Protein AF-A0A0A5GJ0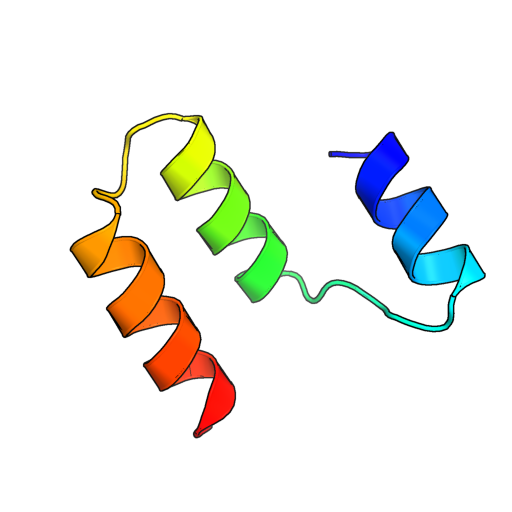1-F1 (afdb_monomer_lite)

Foldseek 3Di:
DVVVQVVCVVVVHHQDPVNVVLVVCVVVVVDDPVRSVVVVVVVVVD

Secondary structure (DSSP, 8-state):
-HHHHHHHHHTT----HHHHHHHHHHHHTSS-HHHHHHHHHHHHT-

Sequence (46 aa):
MKSVKGTLAMEGLDLQSEEEKLIRAKVEGELSEEEFMQKVQELAYE

pLDDT: mean 92.22, std 6.86, range [57.22, 98.0]

Structure (mmCIF, N/CA/C/O backbone):
data_AF-A0A0A5GJ01-F1
#
_entry.id   AF-A0A0A5GJ01-F1
#
loop_
_atom_site.group_PDB
_atom_site.id
_atom_site.type_symbol
_atom_site.label_atom_id
_atom_site.label_alt_id
_atom_site.label_comp_id
_atom_site.label_asym_id
_atom_site.label_entity_id
_atom_site.label_seq_id
_atom_site.pdbx_PDB_ins_code
_atom_site.Cartn_x
_atom_site.Cartn_y
_atom_site.Cartn_z
_atom_site.occupancy
_atom_site.B_iso_or_equiv
_atom_site.auth_seq_id
_atom_site.auth_comp_id
_atom_site.auth_asym_id
_atom_site.auth_atom_id
_atom_site.pdbx_PDB_model_num
ATOM 1 N N . MET A 1 1 ? -3.312 0.762 -10.759 1.00 78.94 1 MET A N 1
ATOM 2 C CA . MET A 1 1 ? -1.889 0.470 -10.481 1.00 78.94 1 MET A CA 1
ATOM 3 C C . MET A 1 1 ? -0.952 0.909 -11.602 1.00 78.94 1 MET A C 1
ATOM 5 O O . MET A 1 1 ? -0.173 1.816 -11.370 1.00 78.94 1 MET A O 1
ATOM 9 N N . LYS A 1 2 ? -1.050 0.364 -12.827 1.00 82.00 2 LYS A N 1
ATOM 10 C CA . LYS A 1 2 ? -0.134 0.727 -13.935 1.00 82.00 2 LYS A CA 1
ATOM 11 C C . LYS A 1 2 ? -0.099 2.228 -14.270 1.00 82.00 2 LYS A C 1
ATOM 13 O O . LYS A 1 2 ? 0.976 2.763 -14.497 1.00 82.00 2 LYS A O 1
ATOM 18 N N . SER A 1 3 ? -1.255 2.896 -14.269 1.00 86.31 3 SER A N 1
ATOM 19 C CA . SER A 1 3 ? -1.352 4.347 -14.491 1.00 86.31 3 SER A CA 1
ATOM 20 C C . SER A 1 3 ? -0.640 5.148 -13.399 1.00 86.31 3 SER A C 1
ATOM 22 O O . SER A 1 3 ? 0.186 5.990 -13.715 1.00 86.31 3 SER A O 1
ATOM 24 N N . VAL A 1 4 ? -0.902 4.825 -12.130 1.00 86.06 4 VAL A N 1
ATOM 25 C CA . VAL A 1 4 ? -0.281 5.469 -10.958 1.00 86.06 4 VAL A CA 1
ATOM 26 C C . VAL A 1 4 ? 1.237 5.312 -10.986 1.00 86.06 4 VAL A C 1
ATOM 28 O O . VAL A 1 4 ? 1.948 6.295 -10.827 1.00 86.06 4 VAL A O 1
ATOM 31 N N . LYS A 1 5 ? 1.737 4.103 -11.271 1.00 88.50 5 LYS A N 1
ATOM 32 C CA . LYS A 1 5 ? 3.179 3.852 -11.392 1.00 88.50 5 LYS A CA 1
ATOM 33 C C . LYS A 1 5 ? 3.815 4.678 -12.512 1.00 88.50 5 LYS A C 1
ATOM 35 O O . LYS A 1 5 ? 4.889 5.229 -12.325 1.00 88.50 5 LYS A O 1
ATOM 40 N N . GLY A 1 6 ? 3.133 4.798 -13.653 1.00 91.94 6 GLY A N 1
ATOM 41 C CA . GLY A 1 6 ? 3.577 5.662 -14.747 1.00 91.94 6 GLY A CA 1
ATOM 42 C C . GLY A 1 6 ? 3.636 7.138 -14.348 1.00 91.94 6 GLY A C 1
ATOM 43 O O . GLY A 1 6 ? 4.629 7.795 -14.634 1.00 91.94 6 GLY A O 1
ATOM 44 N N . THR A 1 7 ? 2.611 7.644 -13.656 1.00 93.75 7 THR A N 1
ATOM 45 C CA . THR A 1 7 ? 2.581 9.030 -13.159 1.00 93.75 7 THR A CA 1
ATOM 46 C C . THR A 1 7 ? 3.702 9.302 -12.159 1.00 93.75 7 THR A C 1
ATOM 48 O O . THR A 1 7 ? 4.432 10.268 -12.339 1.00 93.75 7 THR A O 1
ATOM 51 N N . LEU A 1 8 ? 3.898 8.429 -11.167 1.00 92.69 8 LEU A N 1
ATOM 52 C CA . LEU A 1 8 ? 4.989 8.558 -10.194 1.00 92.69 8 LEU A CA 1
ATOM 53 C C . LEU A 1 8 ? 6.359 8.545 -10.884 1.00 92.69 8 LEU A C 1
ATOM 55 O O . LEU A 1 8 ? 7.188 9.413 -10.625 1.00 92.69 8 LEU A O 1
ATOM 59 N N . ALA A 1 9 ? 6.562 7.636 -11.842 1.00 93.50 9 ALA A N 1
ATOM 60 C CA . ALA A 1 9 ? 7.811 7.560 -12.593 1.00 93.50 9 ALA A CA 1
ATOM 61 C C . ALA A 1 9 ? 8.087 8.836 -13.410 1.00 93.50 9 ALA A C 1
ATOM 63 O O . ALA A 1 9 ? 9.240 9.249 -13.525 1.00 93.50 9 ALA A O 1
ATOM 64 N N . MET A 1 10 ? 7.049 9.496 -13.947 1.00 95.81 10 MET A N 1
ATOM 65 C CA . MET A 1 10 ? 7.198 10.805 -14.605 1.00 95.81 10 MET A CA 1
ATOM 66 C C . MET A 1 10 ? 7.651 11.904 -13.635 1.00 95.81 10 MET A C 1
ATOM 68 O O . MET A 1 10 ? 8.324 12.841 -14.058 1.00 95.81 10 MET A O 1
ATOM 72 N N . GLU A 1 11 ? 7.310 11.782 -12.353 1.00 95.38 11 GLU A N 1
ATOM 73 C CA . GLU A 1 11 ? 7.733 12.686 -11.276 1.00 95.38 11 GLU A CA 1
ATOM 74 C C . GLU A 1 11 ? 9.081 12.281 -10.651 1.00 95.38 11 GLU A C 1
ATOM 76 O O . GLU A 1 11 ? 9.561 12.936 -9.729 1.00 95.38 11 GLU A O 1
ATOM 81 N N . GLY A 1 12 ? 9.725 11.225 -11.163 1.00 93.88 12 GLY A N 1
ATOM 82 C CA . GLY A 1 12 ? 10.986 10.704 -10.630 1.00 93.88 12 GLY A CA 1
ATOM 83 C C . GLY A 1 12 ? 10.829 9.884 -9.346 1.00 93.88 12 GLY A C 1
ATOM 84 O O . GLY A 1 12 ? 11.823 9.609 -8.677 1.00 93.88 12 GLY A O 1
ATOM 85 N N . LEU A 1 13 ? 9.601 9.492 -9.005 1.00 93.12 13 LEU A N 1
ATOM 86 C CA . LEU A 1 13 ? 9.284 8.618 -7.881 1.00 93.12 13 LEU A CA 1
ATOM 87 C C . LEU A 1 13 ? 9.104 7.191 -8.397 1.00 93.12 13 LEU A C 1
ATOM 89 O O . LEU A 1 13 ? 8.268 6.942 -9.266 1.00 93.12 13 LEU A O 1
ATOM 93 N N . ASP A 1 14 ? 9.870 6.245 -7.863 1.00 90.94 14 ASP A N 1
ATOM 94 C CA . ASP A 1 14 ? 9.740 4.839 -8.241 1.00 90.94 14 ASP A CA 1
ATOM 95 C C . ASP A 1 14 ? 9.143 4.030 -7.096 1.00 90.94 14 ASP A C 1
ATOM 97 O O . ASP A 1 14 ? 9.646 4.056 -5.974 1.00 90.94 14 ASP A O 1
ATOM 101 N N . LEU A 1 15 ? 8.060 3.319 -7.399 1.00 90.06 15 LEU A N 1
ATOM 102 C CA . LEU A 1 15 ? 7.331 2.524 -6.422 1.00 90.06 15 LEU A CA 1
ATOM 103 C C . LEU A 1 15 ? 8.020 1.163 -6.271 1.00 90.06 15 LEU A C 1
A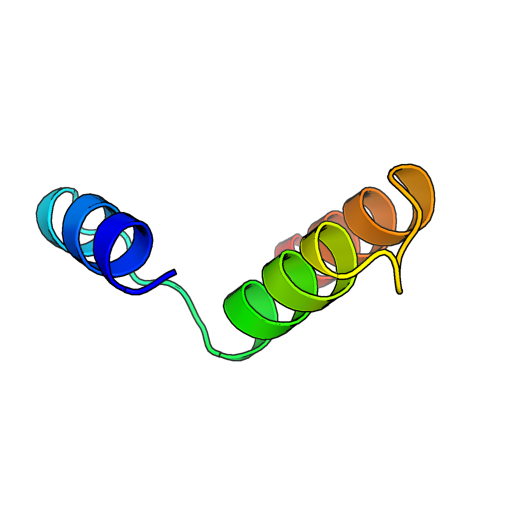TOM 105 O O . LEU A 1 15 ? 8.018 0.345 -7.205 1.00 90.06 15 LEU A O 1
ATOM 109 N N . GLN A 1 16 ? 8.592 0.923 -5.094 1.00 91.00 16 GLN A N 1
ATOM 110 C CA . GLN A 1 16 ? 9.236 -0.331 -4.729 1.00 91.00 16 GLN A CA 1
ATOM 111 C C . GLN A 1 16 ? 8.214 -1.475 -4.676 1.00 91.00 16 GLN A C 1
ATOM 113 O O . GLN A 1 16 ? 7.010 -1.285 -4.489 1.00 91.00 16 GLN A O 1
ATOM 118 N N . SER A 1 17 ? 8.703 -2.710 -4.820 1.00 90.62 17 SER A N 1
ATOM 119 C CA . SER A 1 17 ? 7.827 -3.891 -4.852 1.00 90.62 17 SER A CA 1
ATOM 120 C C . SER A 1 17 ? 7.039 -4.086 -3.550 1.00 90.62 17 SER A C 1
ATOM 122 O O . SER A 1 17 ? 5.889 -4.516 -3.603 1.00 90.62 17 SER A O 1
ATOM 124 N N . GLU A 1 18 ? 7.626 -3.762 -2.394 1.00 92.06 18 GLU A N 1
ATOM 125 C CA . GLU A 1 18 ? 6.941 -3.861 -1.095 1.00 92.06 18 GLU A CA 1
ATOM 126 C C . GLU A 1 18 ? 5.875 -2.770 -0.912 1.00 92.06 18 GLU A C 1
ATOM 128 O O . GLU A 1 18 ? 4.766 -3.062 -0.464 1.00 92.06 18 GLU A O 1
ATOM 133 N N . GLU A 1 19 ? 6.141 -1.542 -1.365 1.00 93.19 19 GLU A N 1
ATOM 134 C CA . GLU A 1 19 ? 5.156 -0.452 -1.365 1.00 93.19 19 GLU A CA 1
ATOM 135 C C . GLU A 1 19 ? 3.940 -0.806 -2.237 1.00 93.19 19 GLU A C 1
ATOM 137 O O . GLU A 1 19 ? 2.791 -0.619 -1.830 1.00 93.19 19 GLU A O 1
ATOM 142 N N . GLU A 1 20 ? 4.170 -1.393 -3.420 1.00 92.88 20 GLU A N 1
ATOM 143 C CA . GLU A 1 20 ? 3.090 -1.833 -4.312 1.00 92.88 20 GLU A CA 1
ATOM 144 C C . GLU A 1 20 ? 2.218 -2.925 -3.667 1.00 92.88 20 GLU A C 1
ATOM 146 O O . GLU A 1 20 ? 0.991 -2.905 -3.822 1.00 92.88 20 GLU A O 1
ATOM 151 N N . LYS A 1 21 ? 2.825 -3.854 -2.913 1.00 93.94 21 LYS A N 1
ATOM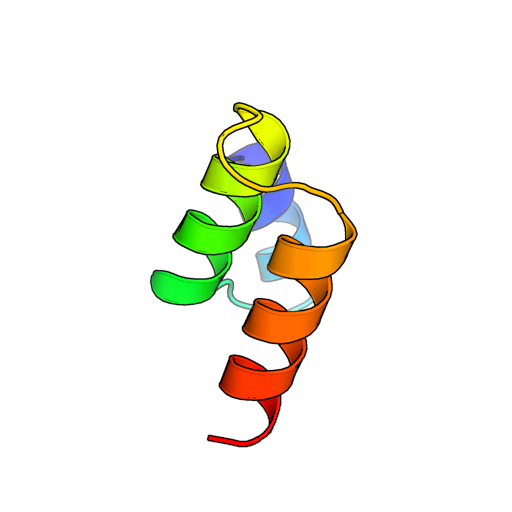 152 C CA . LYS A 1 21 ? 2.093 -4.894 -2.173 1.00 93.94 21 LYS A CA 1
ATOM 153 C C . LYS A 1 21 ? 1.212 -4.294 -1.081 1.00 93.94 21 LYS A C 1
ATOM 155 O O . LYS A 1 21 ? 0.044 -4.667 -0.993 1.00 93.94 21 LYS A O 1
ATOM 160 N N . LEU A 1 22 ? 1.732 -3.350 -0.293 1.00 95.44 22 LEU A N 1
ATOM 161 C CA . LEU A 1 22 ? 0.965 -2.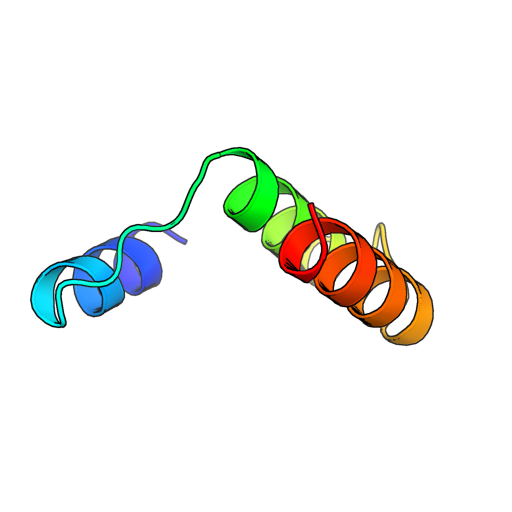691 0.770 1.00 95.44 22 LEU A CA 1
ATOM 162 C C . LEU A 1 22 ? -0.237 -1.928 0.207 1.00 95.44 22 LEU A C 1
ATOM 164 O O . LEU A 1 22 ? -1.357 -2.072 0.702 1.00 95.44 22 LEU A O 1
ATOM 168 N N . ILE A 1 23 ? -0.023 -1.156 -0.863 1.00 94.06 23 ILE A N 1
ATOM 169 C CA . ILE A 1 23 ? -1.095 -0.401 -1.524 1.00 94.06 23 ILE A CA 1
ATOM 170 C C . ILE A 1 23 ? -2.157 -1.360 -2.072 1.00 94.06 23 ILE A C 1
ATOM 172 O O . ILE A 1 23 ? -3.354 -1.106 -1.924 1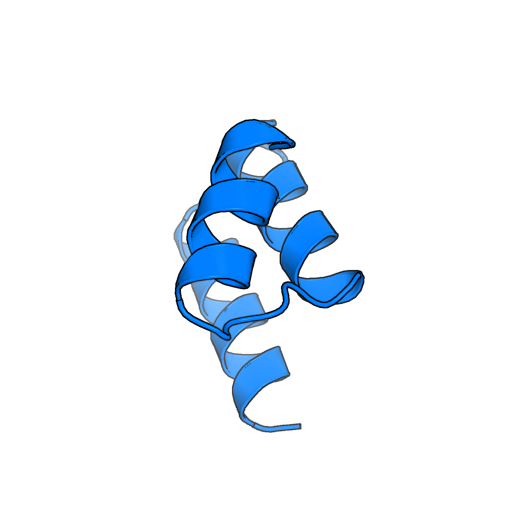.00 94.06 23 ILE A O 1
ATOM 176 N N . ARG A 1 24 ? -1.744 -2.477 -2.685 1.00 94.56 24 ARG A N 1
ATOM 177 C CA . ARG A 1 24 ? -2.670 -3.496 -3.189 1.00 94.56 24 ARG A CA 1
ATOM 178 C C . ARG A 1 24 ? -3.509 -4.108 -2.070 1.00 94.56 24 ARG A C 1
ATOM 180 O O . ARG A 1 24 ? -4.730 -4.096 -2.191 1.00 94.56 24 ARG A O 1
ATOM 187 N N . ALA A 1 25 ? -2.879 -4.564 -0.990 1.00 95.75 25 ALA A N 1
ATOM 188 C CA . ALA A 1 25 ? -3.571 -5.178 0.142 1.00 95.75 25 ALA A CA 1
ATOM 189 C C . ALA A 1 25 ? -4.609 -4.219 0.759 1.00 95.75 25 ALA A C 1
ATOM 191 O O . ALA A 1 25 ? -5.722 -4.622 1.095 1.00 95.75 25 ALA A O 1
ATOM 192 N N . LYS A 1 26 ? -4.306 -2.913 0.818 1.00 96.50 26 LYS A N 1
ATOM 193 C CA . LYS A 1 26 ? -5.274 -1.898 1.257 1.00 96.50 26 LYS A CA 1
ATOM 194 C C . LYS A 1 26 ? -6.452 -1.728 0.291 1.00 96.50 26 LYS A C 1
ATOM 196 O O . LYS A 1 26 ? -7.594 -1.633 0.737 1.00 96.50 26 LYS A O 1
ATOM 201 N N . VAL A 1 27 ? -6.198 -1.678 -1.018 1.00 94.38 27 VAL A N 1
ATOM 202 C CA . VAL A 1 27 ? -7.248 -1.529 -2.047 1.00 94.38 27 VAL A CA 1
ATOM 203 C C . VAL A 1 27 ? -8.145 -2.766 -2.130 1.00 94.38 27 VAL A C 1
ATOM 205 O O . VAL A 1 27 ? -9.347 -2.635 -2.349 1.00 94.38 27 VAL A O 1
ATOM 208 N N . GLU A 1 28 ? -7.575 -3.954 -1.944 1.00 96.38 28 GLU A N 1
ATOM 209 C CA . GLU A 1 28 ? -8.291 -5.236 -1.964 1.00 96.38 28 GLU A CA 1
ATOM 210 C C . GLU A 1 28 ? -9.041 -5.512 -0.645 1.00 96.38 28 GLU A C 1
ATOM 212 O O . GLU A 1 28 ? -9.852 -6.433 -0.578 1.00 96.38 28 GLU A O 1
ATOM 217 N N . GLY A 1 29 ? -8.848 -4.668 0.377 1.00 96.88 29 GLY A N 1
ATOM 218 C CA . GLY A 1 29 ? -9.531 -4.764 1.669 1.00 96.88 29 GLY A CA 1
ATOM 219 C C . GLY A 1 29 ? -8.906 -5.771 2.636 1.00 96.88 29 GLY A C 1
ATOM 220 O O . GLY A 1 29 ? -9.507 -6.075 3.663 1.00 96.88 29 GLY A O 1
ATOM 221 N N . GLU A 1 30 ? -7.709 -6.270 2.327 1.00 98.00 30 GLU A N 1
ATOM 222 C CA . GLU A 1 30 ? -6.933 -7.175 3.182 1.00 98.00 30 GLU A CA 1
ATOM 223 C C . GLU A 1 30 ? -6.308 -6.448 4.380 1.00 98.00 30 GLU A C 1
ATOM 225 O O . GLU A 1 30 ? -6.020 -7.075 5.395 1.00 98.00 30 GLU A O 1
ATOM 230 N N . LEU A 1 31 ? -6.112 -5.129 4.267 1.00 97.25 31 LEU A N 1
ATOM 231 C CA . LEU A 1 31 ? -5.658 -4.263 5.354 1.00 97.25 31 LEU A CA 1
ATOM 232 C C . LEU A 1 31 ? -6.712 -3.209 5.696 1.00 97.25 31 LEU A C 1
ATOM 234 O O . LEU A 1 31 ? -7.235 -2.496 4.825 1.00 97.25 31 LEU A O 1
ATOM 238 N N . SER A 1 32 ? -6.957 -3.031 6.992 1.00 97.62 32 SER A N 1
ATOM 239 C CA . SER A 1 32 ? -7.603 -1.824 7.497 1.00 97.62 32 SER A CA 1
ATOM 240 C C . SER A 1 32 ? -6.734 -0.590 7.227 1.00 97.62 32 SER A C 1
ATOM 242 O O . SER A 1 32 ? -5.572 -0.667 6.829 1.00 97.62 32 SER A O 1
ATOM 244 N N . GLU A 1 33 ? -7.324 0.597 7.367 1.00 96.75 33 GLU A N 1
ATOM 245 C CA . GLU A 1 33 ? -6.561 1.845 7.230 1.00 96.75 33 GLU A CA 1
ATOM 246 C C . GLU A 1 33 ? -5.465 1.965 8.295 1.00 96.75 33 GLU A C 1
ATOM 248 O O . GLU A 1 33 ? -4.342 2.333 7.965 1.00 96.75 33 GLU A O 1
ATOM 253 N N . GLU A 1 34 ? -5.758 1.576 9.536 1.00 97.69 34 GLU A N 1
ATOM 254 C CA . GLU A 1 34 ? -4.792 1.605 10.636 1.00 97.69 34 GLU A CA 1
ATOM 255 C C . GLU A 1 34 ? -3.618 0.645 10.396 1.00 97.69 34 GLU A C 1
ATOM 257 O O . GLU A 1 34 ? -2.464 1.061 10.488 1.00 97.69 34 GLU A O 1
ATOM 262 N N . GLU A 1 35 ? -3.890 -0.604 9.999 1.00 97.88 35 GLU A N 1
ATOM 263 C CA . GLU A 1 35 ? -2.838 -1.584 9.686 1.00 97.88 35 GLU A CA 1
ATOM 264 C C . GLU A 1 35 ? -1.981 -1.150 8.494 1.00 97.88 35 GLU A C 1
ATOM 266 O O . GLU A 1 35 ? -0.763 -1.325 8.505 1.00 97.88 35 GLU A O 1
ATOM 271 N N . PHE A 1 36 ? -2.600 -0.569 7.461 1.00 97.44 36 PHE A N 1
ATOM 272 C CA . PHE A 1 36 ? -1.863 -0.022 6.325 1.00 97.44 36 PHE A CA 1
ATOM 273 C C . PHE A 1 36 ? -0.918 1.099 6.770 1.00 97.44 36 PHE A C 1
ATOM 275 O O . PHE A 1 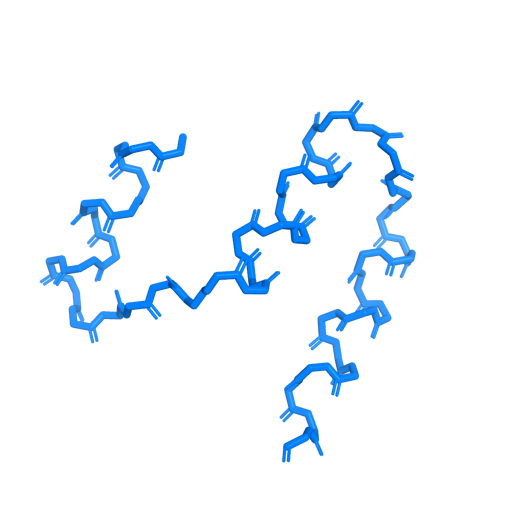36 ? 0.260 1.073 6.423 1.00 97.44 36 PHE A O 1
ATOM 282 N N . MET A 1 37 ? -1.403 2.048 7.575 1.00 96.88 37 MET A N 1
ATOM 283 C CA . MET A 1 37 ? -0.586 3.171 8.042 1.00 96.88 37 MET A CA 1
ATOM 284 C C . MET A 1 37 ? 0.556 2.729 8.960 1.00 96.88 37 MET A C 1
ATOM 286 O O . MET A 1 37 ? 1.661 3.253 8.826 1.00 96.88 37 MET A O 1
ATOM 290 N N . GLN A 1 38 ? 0.327 1.752 9.842 1.00 96.88 38 GLN A N 1
ATOM 291 C CA . GLN A 1 38 ? 1.394 1.165 10.661 1.00 96.88 38 GLN A CA 1
ATOM 292 C C . GLN A 1 38 ? 2.486 0.541 9.783 1.00 96.88 38 GLN A C 1
ATOM 294 O O . GLN A 1 38 ? 3.657 0.872 9.938 1.00 96.88 38 GLN A O 1
ATOM 299 N N . LYS A 1 39 ? 2.108 -0.278 8.793 1.00 95.56 39 LYS A N 1
ATOM 300 C CA . LYS A 1 39 ? 3.066 -0.921 7.877 1.00 95.56 39 LYS A CA 1
ATOM 301 C C . LYS A 1 39 ? 3.837 0.073 7.010 1.00 95.56 39 LYS A C 1
ATOM 303 O O . LYS A 1 39 ? 5.019 -0.127 6.758 1.00 95.56 39 LYS A O 1
ATOM 308 N N . VAL A 1 40 ? 3.187 1.147 6.559 1.00 95.19 40 VAL A N 1
ATOM 309 C CA . VAL A 1 40 ? 3.862 2.230 5.823 1.00 95.19 40 VAL A CA 1
ATOM 310 C C . VAL A 1 40 ? 4.895 2.930 6.707 1.00 95.19 40 VAL A C 1
ATOM 312 O O . VAL A 1 40 ? 5.980 3.245 6.228 1.00 95.19 40 VAL A O 1
ATOM 315 N N . GLN A 1 41 ? 4.589 3.160 7.988 1.00 94.50 41 GLN A N 1
ATOM 316 C CA . GLN A 1 41 ? 5.558 3.734 8.924 1.00 94.50 41 GLN A CA 1
ATOM 317 C C . GLN A 1 41 ? 6.737 2.792 9.148 1.00 94.50 41 GLN A C 1
ATOM 319 O O . GLN A 1 41 ? 7.873 3.235 9.041 1.00 94.50 41 GLN A O 1
ATOM 324 N N . GLU A 1 42 ? 6.482 1.508 9.404 1.00 94.31 42 GLU A N 1
ATOM 325 C CA . GLU A 1 42 ? 7.536 0.498 9.561 1.00 94.31 42 GLU A CA 1
ATOM 326 C C . GLU A 1 42 ? 8.497 0.496 8.364 1.00 94.31 42 GLU A C 1
ATOM 328 O O . GLU A 1 42 ? 9.705 0.566 8.562 1.00 94.31 42 GLU A O 1
ATOM 333 N N . LEU A 1 43 ? 7.962 0.522 7.138 1.00 91.19 43 LEU A N 1
ATOM 334 C CA . LEU A 1 43 ? 8.756 0.541 5.906 1.00 91.19 43 LEU A CA 1
ATOM 335 C C . LEU A 1 43 ? 9.573 1.835 5.727 1.00 91.19 43 LEU A C 1
ATOM 337 O O . LEU A 1 43 ? 10.640 1.817 5.127 1.00 91.19 43 LEU A O 1
ATOM 341 N N . ALA A 1 44 ? 9.071 2.973 6.216 1.00 86.25 44 ALA A N 1
ATOM 342 C CA . ALA A 1 44 ? 9.742 4.268 6.086 1.00 86.25 44 ALA A CA 1
ATOM 343 C C . ALA A 1 44 ? 10.893 4.468 7.090 1.00 86.25 44 ALA A C 1
ATOM 345 O O . ALA A 1 44 ? 11.698 5.386 6.918 1.00 86.25 44 ALA A O 1
ATOM 346 N N . TYR A 1 45 ? 10.941 3.659 8.151 1.00 80.88 45 TYR A N 1
ATOM 347 C CA . TYR A 1 45 ? 11.976 3.701 9.188 1.00 80.88 45 TYR A CA 1
ATOM 348 C C . TYR A 1 45 ? 12.998 2.549 9.080 1.00 80.88 45 TYR A C 1
ATOM 350 O O . TYR A 1 45 ? 13.862 2.442 9.955 1.00 80.88 45 TYR A O 1
ATOM 358 N N . GLU A 1 46 ? 12.912 1.721 8.032 1.00 57.22 46 GLU A N 1
ATOM 359 C CA . GLU A 1 46 ? 13.915 0.717 7.622 1.00 57.22 46 GLU A CA 1
ATOM 360 C C . GLU A 1 46 ? 15.022 1.331 6.745 1.00 57.22 46 GLU A C 1
ATOM 362 O O . GLU A 1 46 ? 16.200 0.946 6.940 1.00 57.22 46 GLU A O 1
#

Radius of gyration: 11.27 Å; chains: 1; bounding box: 23×20×25 Å

Organism: NCBI:txid1385511